Protein AF-A0A7W2U5Z9-F1 (afdb_monomer)

Solvent-accessible surface area (backbone atoms only — not comparable to full-atom values): 4301 Å² total; per-residue (Å²): 128,88,81,77,80,78,58,42,66,77,28,57,17,51,43,46,90,50,62,29,35,79,44,81,46,79,46,80,44,76,31,92,91,39,87,97,38,75,39,76,48,77,46,34,22,24,82,96,41,65,86,52,51,72,69,57,41,52,54,33,26,54,51,39,55,66,59,59,77,74,112

Sequence (71 aa):
MPTRTIDFHNADCSACHKKHVDTRTEIVASSPERPNAIRKKIIWRCEDHLDCDVDEMEKLALVKKRFQDIE

Mean predicted aligned error: 5.56 Å

Structure (mmCIF, N/CA/C/O backbone):
data_AF-A0A7W2U5Z9-F1
#
_entry.id   AF-A0A7W2U5Z9-F1
#
loop_
_atom_site.group_PDB
_atom_site.id
_atom_site.type_symbol
_atom_site.label_atom_id
_atom_site.label_alt_id
_atom_site.label_comp_id
_atom_site.label_asym_id
_atom_site.label_entity_id
_atom_site.label_seq_id
_atom_site.pdbx_PDB_ins_code
_atom_site.Cartn_x
_atom_site.Cartn_y
_atom_site.Cartn_z
_atom_site.occupancy
_atom_site.B_iso_or_equiv
_atom_site.auth_seq_id
_atom_site.auth_comp_id
_atom_site.auth_asym_id
_atom_site.auth_atom_id
_atom_site.pdbx_PDB_model_num
ATOM 1 N N . MET A 1 1 ? -7.580 25.734 1.568 1.00 48.47 1 MET A N 1
ATOM 2 C CA . MET A 1 1 ? -6.493 24.749 1.766 1.00 48.47 1 MET A CA 1
ATOM 3 C C . MET A 1 1 ? -5.773 24.594 0.440 1.00 48.47 1 MET A C 1
ATOM 5 O O . MET A 1 1 ? -6.478 24.405 -0.542 1.00 48.47 1 MET A O 1
ATOM 9 N N . PRO A 1 2 ? -4.440 24.725 0.359 1.00 46.66 2 PRO A N 1
ATOM 10 C CA . PRO A 1 2 ? -3.746 24.451 -0.891 1.00 46.66 2 PRO A CA 1
ATOM 11 C C . PRO A 1 2 ? -3.922 22.966 -1.222 1.00 46.66 2 PRO A C 1
ATOM 13 O O . PRO A 1 2 ? -3.529 22.098 -0.440 1.00 46.66 2 PRO A O 1
ATOM 16 N N . THR A 1 3 ? -4.554 22.674 -2.354 1.00 56.16 3 THR A N 1
ATOM 17 C CA . THR A 1 3 ? -4.613 21.335 -2.938 1.00 56.16 3 THR A CA 1
ATOM 18 C C . THR A 1 3 ? -3.195 20.991 -3.373 1.00 56.16 3 THR A C 1
ATOM 20 O O . THR A 1 3 ? -2.727 21.438 -4.415 1.00 56.16 3 THR A O 1
ATOM 23 N N . ARG A 1 4 ? -2.456 20.266 -2.529 1.00 67.00 4 ARG A N 1
ATOM 24 C CA . ARG A 1 4 ? -1.164 19.705 -2.925 1.00 67.00 4 ARG A CA 1
ATOM 25 C C . ARG A 1 4 ? -1.445 18.642 -3.980 1.00 67.00 4 ARG A C 1
ATOM 27 O O . ARG A 1 4 ? -1.986 17.589 -3.654 1.00 67.00 4 ARG A O 1
ATOM 34 N N . THR A 1 5 ? -1.130 18.938 -5.233 1.00 76.25 5 THR A N 1
ATOM 35 C CA . THR A 1 5 ? -1.145 17.951 -6.311 1.00 76.25 5 THR A CA 1
ATOM 36 C C . THR A 1 5 ? -0.080 16.908 -5.992 1.00 76.25 5 THR A C 1
ATO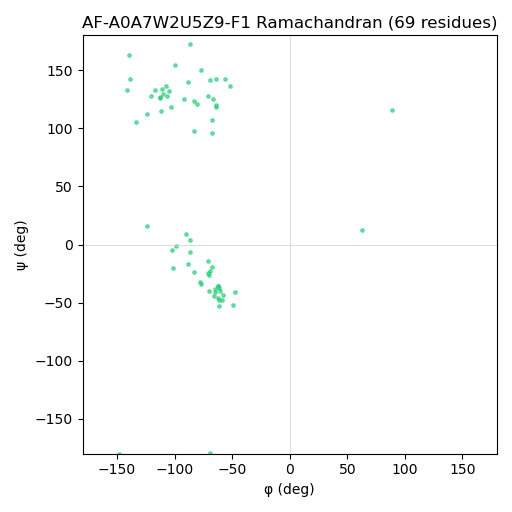M 38 O O . THR A 1 5 ? 1.086 17.251 -5.802 1.00 76.25 5 THR A O 1
ATOM 41 N N . ILE A 1 6 ? -0.486 15.648 -5.850 1.00 79.12 6 ILE A N 1
ATOM 42 C CA . ILE A 1 6 ? 0.450 14.538 -5.667 1.00 79.12 6 ILE A CA 1
ATOM 43 C C . ILE A 1 6 ? 0.923 14.126 -7.058 1.00 79.12 6 ILE A C 1
ATOM 45 O O . ILE A 1 6 ? 0.103 13.806 -7.916 1.00 79.12 6 ILE A O 1
ATOM 49 N N . ASP A 1 7 ? 2.235 14.144 -7.273 1.00 86.88 7 ASP A N 1
ATOM 50 C CA . ASP A 1 7 ? 2.847 13.592 -8.476 1.00 86.88 7 ASP A CA 1
ATOM 51 C C . ASP A 1 7 ? 3.033 12.083 -8.299 1.00 86.88 7 ASP A C 1
ATOM 53 O O . ASP A 1 7 ? 3.986 11.626 -7.668 1.00 86.88 7 ASP A O 1
ATOM 57 N N . PHE A 1 8 ? 2.097 11.306 -8.842 1.00 86.62 8 PHE A N 1
ATOM 58 C CA . PHE A 1 8 ? 2.144 9.849 -8.770 1.00 86.62 8 PHE A CA 1
ATOM 59 C C . PHE A 1 8 ? 3.292 9.239 -9.585 1.00 86.62 8 PHE A C 1
ATOM 61 O O . PHE A 1 8 ? 3.686 8.115 -9.295 1.00 86.62 8 PHE A O 1
ATOM 68 N N . HIS A 1 9 ? 3.880 9.950 -10.553 1.00 88.44 9 HIS A N 1
ATOM 69 C CA . HIS A 1 9 ? 5.004 9.427 -11.336 1.00 88.44 9 HIS A CA 1
ATOM 70 C C . HIS A 1 9 ? 6.331 9.493 -10.582 1.00 88.44 9 HIS A C 1
ATOM 72 O O . HIS A 1 9 ? 7.167 8.608 -10.745 1.00 88.44 9 HIS A O 1
ATOM 78 N N . ASN A 1 10 ? 6.506 10.502 -9.729 1.00 89.06 10 ASN A N 1
ATOM 79 C CA . ASN A 1 10 ? 7.693 10.643 -8.881 1.00 89.06 10 ASN A CA 1
ATOM 80 C C . ASN A 1 10 ? 7.485 10.154 -7.443 1.00 89.06 10 ASN A C 1
ATOM 82 O O . ASN A 1 10 ? 8.409 10.200 -6.633 1.00 89.06 10 ASN A O 1
ATOM 86 N N . ALA A 1 11 ? 6.279 9.696 -7.122 1.00 90.31 11 ALA A N 1
ATOM 87 C CA . ALA A 1 11 ? 5.964 9.059 -5.861 1.00 90.31 11 ALA A CA 1
ATOM 88 C C . ALA A 1 11 ? 6.626 7.677 -5.750 1.00 90.31 11 ALA A C 1
ATOM 90 O O . ALA A 1 11 ? 6.658 6.910 -6.714 1.00 90.31 11 ALA A O 1
ATOM 91 N N . ASP A 1 12 ? 7.096 7.352 -4.547 1.00 93.81 12 ASP A N 1
ATOM 92 C CA . ASP A 1 12 ? 7.665 6.048 -4.219 1.00 93.81 12 ASP A CA 1
ATOM 93 C C . ASP A 1 12 ? 6.583 5.073 -3.746 1.00 93.81 12 ASP A C 1
ATOM 95 O O . ASP A 1 12 ? 5.733 5.407 -2.913 1.00 93.81 12 ASP A O 1
ATOM 99 N N . CYS A 1 13 ? 6.686 3.817 -4.173 1.00 95.25 13 CYS A N 1
ATOM 100 C CA . CYS A 1 13 ? 5.920 2.732 -3.573 1.00 95.25 13 CYS A CA 1
ATOM 101 C C . CYS A 1 13 ? 6.172 2.645 -2.051 1.00 95.25 13 CYS A C 1
ATOM 103 O O . CYS A 1 13 ? 7.288 2.819 -1.558 1.00 95.25 13 CYS A O 1
ATOM 105 N N . SER A 1 14 ? 5.133 2.341 -1.270 1.00 95.25 14 SER A N 1
ATOM 106 C CA . SER A 1 14 ? 5.266 2.166 0.185 1.00 95.25 14 SER A CA 1
ATOM 107 C C . SER A 1 14 ? 6.061 0.910 0.568 1.00 95.25 14 SER A C 1
ATOM 109 O O . SER A 1 14 ? 6.607 0.862 1.666 1.00 95.25 14 SER A O 1
ATOM 111 N N . ALA A 1 15 ? 6.137 -0.082 -0.325 1.00 96.06 15 ALA A N 1
ATOM 112 C CA . ALA A 1 15 ? 6.784 -1.376 -0.095 1.00 96.06 15 ALA A CA 1
ATOM 113 C C . ALA A 1 15 ? 8.191 -1.506 -0.710 1.00 96.06 15 ALA A C 1
ATOM 115 O O . ALA A 1 15 ? 8.969 -2.342 -0.266 1.00 96.06 15 ALA A O 1
ATOM 116 N N . CYS A 1 16 ? 8.547 -0.687 -1.705 1.00 94.00 16 CYS A N 1
ATOM 117 C CA . CYS A 1 16 ? 9.857 -0.738 -2.370 1.00 94.00 16 CYS A CA 1
ATOM 118 C C . CYS A 1 16 ? 10.312 0.654 -2.846 1.00 94.00 16 CYS A C 1
ATOM 120 O O . CYS A 1 16 ? 9.602 1.635 -2.651 1.00 94.00 16 CYS A O 1
ATOM 122 N N . HIS A 1 17 ? 11.486 0.764 -3.471 1.00 91.44 17 HIS A N 1
ATOM 123 C CA . HIS A 1 17 ? 12.046 2.038 -3.963 1.00 91.44 17 HIS A CA 1
ATOM 124 C C . HIS A 1 17 ? 11.658 2.381 -5.411 1.00 91.44 17 HIS A C 1
ATOM 126 O O . HIS A 1 17 ? 12.200 3.319 -5.993 1.00 91.44 17 HIS A O 1
ATOM 132 N N . LYS A 1 18 ? 10.737 1.623 -6.020 1.00 92.56 18 LYS A N 1
ATOM 133 C CA . LYS A 1 18 ? 10.255 1.920 -7.369 1.00 92.56 18 LYS A CA 1
ATOM 134 C C . LYS A 1 18 ? 9.475 3.232 -7.351 1.00 92.56 18 LYS A C 1
ATOM 136 O O . LYS A 1 18 ? 8.535 3.396 -6.566 1.00 92.56 18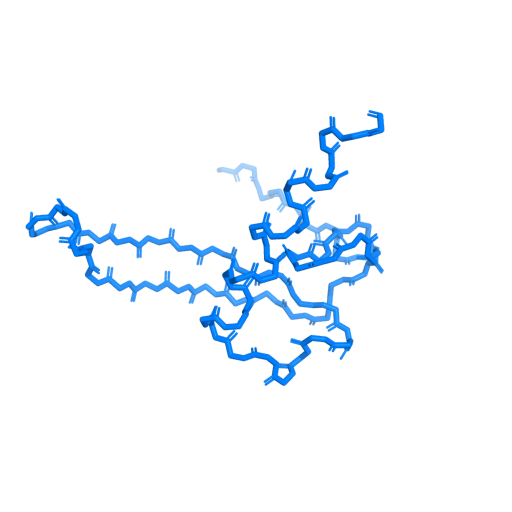 LYS A O 1
ATOM 141 N N . LYS A 1 19 ? 9.903 4.145 -8.219 1.00 89.19 19 LYS A N 1
ATOM 142 C CA . LYS A 1 19 ? 9.171 5.364 -8.561 1.00 89.19 19 LYS A CA 1
ATOM 143 C C . LYS A 1 19 ? 8.040 4.998 -9.509 1.00 89.19 19 LYS A C 1
ATOM 145 O O . LYS A 1 19 ? 8.208 4.070 -10.296 1.00 89.19 19 LYS A O 1
ATOM 150 N N . HIS A 1 20 ? 6.960 5.766 -9.452 1.00 91.38 20 HIS A N 1
ATOM 151 C CA . HIS A 1 20 ? 5.662 5.503 -10.072 1.00 91.38 20 HIS A CA 1
ATOM 152 C C . HIS A 1 20 ? 4.734 4.688 -9.167 1.00 91.38 20 HIS A C 1
ATOM 154 O O . HIS A 1 20 ? 4.998 3.538 -8.815 1.00 91.38 20 HIS A O 1
ATOM 160 N N . VAL A 1 21 ? 3.633 5.327 -8.782 1.00 92.44 21 VAL A N 1
ATOM 161 C CA . VAL A 1 21 ? 2.548 4.752 -7.996 1.00 92.44 21 VAL A CA 1
ATOM 162 C C . VAL A 1 21 ? 1.324 4.644 -8.886 1.00 92.44 21 VAL A C 1
ATOM 164 O O . VAL A 1 21 ? 0.734 5.651 -9.270 1.00 92.44 21 VAL A O 1
ATO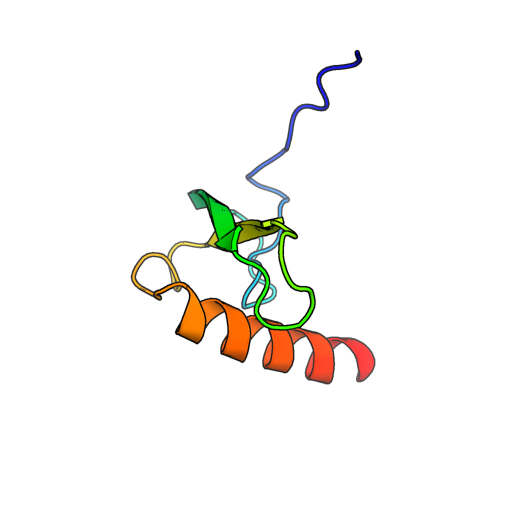M 167 N N . ASP A 1 22 ? 0.911 3.413 -9.139 1.00 92.81 22 ASP A N 1
ATOM 168 C CA . ASP A 1 22 ? -0.284 3.083 -9.904 1.00 92.81 22 ASP A CA 1
ATOM 169 C C . ASP A 1 22 ? -1.555 3.268 -9.072 1.00 92.81 22 ASP A C 1
ATOM 171 O O . ASP A 1 22 ? -2.607 3.644 -9.583 1.00 92.81 22 ASP A O 1
ATOM 175 N N . THR A 1 23 ? -1.493 2.995 -7.763 1.00 92.19 23 THR A N 1
ATOM 176 C CA . THR A 1 23 ? -2.675 3.045 -6.891 1.00 92.19 23 THR A CA 1
ATOM 177 C C . THR A 1 23 ? -2.368 3.616 -5.509 1.00 92.19 23 THR A C 1
ATOM 179 O O . THR A 1 23 ? -1.446 3.184 -4.813 1.00 92.19 23 THR A O 1
ATOM 182 N N . ARG A 1 24 ? -3.223 4.547 -5.062 1.00 92.88 24 ARG A N 1
ATOM 183 C CA . ARG A 1 24 ? -3.286 5.055 -3.683 1.00 92.88 24 ARG A CA 1
ATOM 184 C C . ARG A 1 24 ? -4.471 4.424 -2.957 1.00 92.88 24 ARG A C 1
ATOM 186 O O . ARG A 1 24 ? -5.617 4.683 -3.305 1.00 92.88 24 ARG A O 1
ATOM 193 N N . THR A 1 25 ? -4.196 3.682 -1.892 1.00 92.31 25 THR A N 1
ATOM 194 C CA . THR A 1 25 ? -5.217 3.117 -1.000 1.00 92.31 25 THR A CA 1
ATOM 195 C C . THR A 1 25 ? -5.230 3.863 0.328 1.00 92.31 25 THR A C 1
ATOM 197 O O . THR A 1 25 ? -4.176 4.138 0.898 1.00 92.31 25 THR A O 1
ATOM 200 N N . GLU A 1 26 ? -6.418 4.183 0.834 1.00 94.44 26 GLU A N 1
ATOM 201 C CA . GLU A 1 26 ? -6.615 4.748 2.169 1.00 94.44 26 GLU A CA 1
ATOM 202 C C . GLU A 1 26 ? -7.348 3.737 3.050 1.00 94.44 26 GLU A C 1
ATOM 204 O O . GLU A 1 26 ? -8.397 3.219 2.680 1.00 94.44 26 GLU A O 1
ATOM 209 N N . ILE A 1 27 ? -6.772 3.447 4.211 1.00 92.12 27 ILE A N 1
ATOM 210 C CA . ILE A 1 27 ? -7.268 2.458 5.163 1.00 92.12 27 ILE A CA 1
ATOM 211 C C . ILE A 1 27 ? -7.719 3.203 6.404 1.00 92.12 27 ILE A C 1
ATOM 213 O O . ILE A 1 27 ? -6.940 3.949 7.003 1.00 92.12 27 ILE A O 1
ATOM 217 N N . VAL A 1 28 ? -8.963 2.965 6.801 1.00 93.69 28 VAL A N 1
ATOM 218 C CA . VAL A 1 28 ? -9.563 3.505 8.017 1.00 93.69 28 VAL A CA 1
ATOM 219 C C . VAL A 1 28 ? -10.057 2.325 8.841 1.00 93.69 28 VAL A C 1
ATOM 221 O O . VAL A 1 28 ? -10.972 1.622 8.425 1.00 93.69 28 VAL A O 1
ATOM 224 N N . ALA A 1 29 ? -9.431 2.089 9.991 1.00 91.75 29 ALA A N 1
ATOM 225 C CA . ALA A 1 29 ? -9.732 0.955 10.862 1.00 91.75 29 ALA A CA 1
ATOM 226 C C . ALA A 1 29 ? -9.711 1.375 12.336 1.00 91.75 29 ALA A C 1
ATOM 228 O O . ALA A 1 29 ? -9.160 2.420 12.686 1.00 91.75 29 ALA A O 1
ATOM 229 N N . SER A 1 30 ? -10.288 0.566 13.222 1.00 92.88 30 SER A N 1
ATOM 230 C CA . SER A 1 30 ? -10.116 0.737 14.668 1.00 92.88 30 SER A CA 1
ATOM 231 C C . SER A 1 30 ? -8.653 0.537 15.069 1.00 92.88 30 SER A C 1
ATOM 233 O O . SER A 1 30 ? -7.974 -0.336 14.530 1.00 92.88 30 SER A O 1
ATOM 235 N N . SER A 1 31 ? -8.162 1.325 16.025 1.00 89.56 31 SER A N 1
ATOM 236 C CA . SER A 1 31 ? -6.813 1.150 16.561 1.00 89.56 31 SER A CA 1
ATOM 237 C C . SER A 1 31 ? -6.788 0.022 17.600 1.00 89.56 31 SER A C 1
ATOM 239 O O . SER A 1 31 ? -7.475 0.139 18.616 1.00 89.56 31 SER A O 1
ATOM 241 N N . PRO A 1 32 ? -5.985 -1.039 17.405 1.00 85.81 32 PRO A N 1
ATOM 242 C CA . PRO A 1 32 ? -5.831 -2.089 18.412 1.00 85.81 32 PRO A CA 1
ATOM 243 C C . PRO A 1 32 ? -5.062 -1.601 19.652 1.00 85.81 32 PRO A C 1
ATOM 245 O O . PRO A 1 32 ? -5.269 -2.108 20.747 1.00 85.81 32 PRO A O 1
ATOM 248 N N . GLU A 1 33 ? -4.201 -0.590 19.500 1.00 88.94 33 GLU A N 1
ATOM 249 C CA . GLU A 1 33 ? -3.361 -0.051 20.581 1.00 88.94 33 GLU A CA 1
ATOM 250 C C . GLU A 1 33 ? -4.091 0.970 21.462 1.00 88.94 33 GLU A C 1
ATOM 252 O O . GLU A 1 33 ? -3.682 1.236 22.592 1.00 88.94 33 GLU A O 1
ATOM 257 N N . ARG A 1 34 ? -5.142 1.606 20.931 1.00 90.19 34 ARG A N 1
ATOM 258 C CA . ARG A 1 34 ? -5.857 2.696 21.601 1.00 90.19 34 ARG A CA 1
ATOM 259 C C . ARG A 1 34 ? -7.365 2.463 21.509 1.00 90.19 34 ARG A C 1
ATOM 261 O O . ARG A 1 34 ? -7.939 2.711 20.445 1.00 90.19 34 ARG A O 1
ATOM 268 N N . PRO A 1 35 ? -8.015 2.042 22.610 1.00 90.00 35 PRO A N 1
ATOM 269 C CA . PRO A 1 35 ? -9.466 1.902 22.658 1.00 90.00 35 PRO A CA 1
ATOM 270 C C . PRO A 1 35 ? -10.163 3.190 22.200 1.00 90.00 35 PRO A C 1
ATOM 272 O O . PRO A 1 35 ? -9.755 4.287 22.580 1.00 90.00 35 PRO A O 1
ATOM 275 N N . ASN A 1 36 ? -11.207 3.058 21.378 1.00 91.06 36 ASN A N 1
ATOM 276 C CA . ASN A 1 36 ? -11.981 4.163 20.787 1.00 91.06 36 ASN A CA 1
ATOM 277 C C . ASN A 1 36 ? -11.205 5.101 19.841 1.00 91.06 36 ASN A C 1
ATOM 279 O O . ASN A 1 36 ? -11.719 6.159 19.476 1.00 91.06 36 ASN A O 1
ATOM 283 N N . ALA A 1 37 ? -9.995 4.735 19.409 1.00 94.19 37 ALA A N 1
ATOM 284 C CA . ALA A 1 37 ? -9.267 5.484 18.390 1.00 94.19 37 ALA A CA 1
ATOM 285 C C . ALA A 1 37 ? -9.401 4.841 17.002 1.00 94.19 37 ALA A C 1
ATOM 287 O O . ALA A 1 37 ? -9.578 3.632 16.858 1.00 94.19 37 ALA A O 1
ATOM 288 N N . ILE A 1 38 ? -9.251 5.667 15.967 1.00 93.81 38 ILE A N 1
ATOM 289 C CA . ILE A 1 38 ? -9.196 5.243 14.565 1.00 93.81 38 ILE A CA 1
ATOM 290 C C . ILE A 1 38 ? -7.745 5.332 14.088 1.00 93.81 38 ILE A C 1
ATOM 292 O O . ILE A 1 38 ? -7.085 6.355 14.276 1.00 93.81 38 ILE A O 1
ATOM 296 N N . ARG A 1 39 ? -7.260 4.27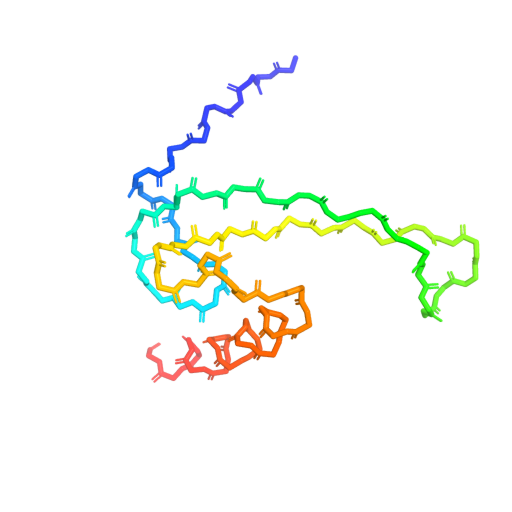9 13.429 1.00 91.50 39 ARG A N 1
ATOM 297 C CA . ARG A 1 39 ? -6.018 4.288 12.656 1.00 91.50 39 ARG A CA 1
ATOM 298 C C . ARG A 1 39 ? -6.348 4.635 11.208 1.00 91.50 39 ARG A C 1
ATOM 300 O O . ARG A 1 39 ? -7.167 3.968 10.578 1.00 91.50 39 ARG A O 1
ATOM 307 N N . LYS A 1 40 ? -5.685 5.665 10.680 1.00 93.19 40 LYS A N 1
ATOM 308 C CA . LYS A 1 40 ? -5.694 5.991 9.251 1.00 93.19 40 LYS A CA 1
ATOM 309 C C . LYS A 1 40 ? -4.320 5.717 8.662 1.00 93.19 40 LYS A C 1
ATOM 311 O O . LYS A 1 40 ? -3.319 6.118 9.252 1.00 93.19 40 LYS A O 1
ATOM 316 N N . LYS A 1 41 ? -4.268 5.052 7.512 1.00 91.88 41 LYS A N 1
ATOM 317 C CA . LYS A 1 41 ? -3.024 4.789 6.782 1.00 91.88 41 LYS A CA 1
ATOM 318 C C . LYS A 1 41 ? -3.247 4.989 5.293 1.00 91.88 41 LYS A C 1
ATOM 320 O O . LYS A 1 41 ? -4.298 4.639 4.771 1.00 91.88 41 LYS A O 1
ATOM 325 N N . ILE A 1 42 ? -2.248 5.542 4.619 1.00 93.62 42 ILE A N 1
ATOM 326 C CA . ILE A 1 42 ? -2.216 5.635 3.163 1.00 93.62 42 ILE A CA 1
ATOM 327 C C . ILE A 1 42 ? -1.132 4.673 2.679 1.00 93.62 42 ILE A C 1
ATOM 329 O O . ILE A 1 42 ? -0.020 4.700 3.203 1.00 93.62 42 ILE A O 1
ATOM 333 N N . ILE A 1 43 ? -1.466 3.823 1.711 1.00 95.12 43 ILE A N 1
ATOM 334 C CA . ILE A 1 43 ? -0.545 2.875 1.078 1.00 95.12 43 ILE A CA 1
ATOM 335 C C . ILE A 1 43 ? -0.486 3.179 -0.414 1.00 95.12 43 ILE A C 1
ATOM 337 O O . ILE A 1 43 ? -1.518 3.290 -1.077 1.00 95.12 43 ILE A O 1
ATOM 341 N N . TRP A 1 44 ? 0.727 3.337 -0.928 1.00 95.62 44 TRP A N 1
ATOM 342 C CA . TRP A 1 44 ? 1.01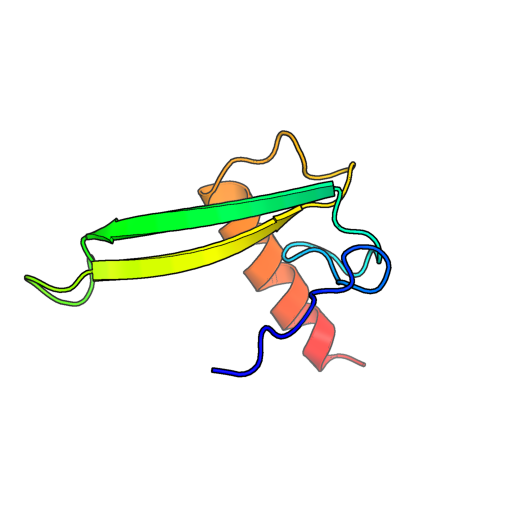8 3.571 -2.339 1.00 95.62 44 TRP A CA 1
ATOM 343 C C . TRP A 1 44 ? 1.609 2.296 -2.940 1.00 95.62 44 TRP A C 1
ATOM 345 O O . TRP A 1 44 ? 2.562 1.749 -2.379 1.00 95.62 44 TRP A O 1
ATOM 355 N N . ARG A 1 45 ? 1.043 1.818 -4.050 1.00 95.81 45 ARG A N 1
ATOM 356 C CA . ARG A 1 45 ? 1.466 0.596 -4.750 1.00 95.81 45 ARG A CA 1
ATOM 357 C C . ARG A 1 45 ? 1.958 0.937 -6.152 1.00 95.81 45 ARG A C 1
ATOM 359 O O . ARG A 1 45 ? 1.283 1.681 -6.859 1.00 95.81 45 ARG A O 1
ATOM 366 N N . CYS A 1 46 ? 3.110 0.388 -6.517 1.00 96.12 46 CYS A N 1
ATOM 367 C CA . CYS A 1 46 ? 3.546 0.268 -7.908 1.00 96.12 46 CYS A CA 1
ATOM 368 C C . CYS A 1 46 ? 2.990 -1.026 -8.520 1.00 96.12 46 CYS A C 1
ATOM 370 O O . CYS A 1 46 ? 2.471 -1.870 -7.785 1.00 96.12 46 CYS A O 1
ATOM 372 N N . GLU A 1 47 ? 3.175 -1.204 -9.826 1.00 95.94 47 GLU A N 1
ATOM 373 C CA . GLU A 1 47 ? 2.719 -2.367 -10.596 1.00 95.94 47 GLU A CA 1
ATOM 374 C C . GLU A 1 47 ? 3.054 -3.722 -9.948 1.00 95.94 47 GLU A C 1
ATOM 376 O O . GLU A 1 47 ? 2.194 -4.592 -9.871 1.00 95.94 47 GLU A O 1
ATOM 381 N N . ASP A 1 48 ? 4.252 -3.869 -9.371 1.00 95.81 48 ASP A N 1
ATOM 382 C CA . ASP A 1 48 ? 4.708 -5.131 -8.762 1.00 95.81 48 ASP A CA 1
ATOM 383 C C . ASP A 1 48 ? 3.989 -5.485 -7.448 1.00 95.81 48 ASP A C 1
ATOM 385 O O . ASP A 1 48 ? 4.113 -6.599 -6.949 1.00 95.81 48 ASP A O 1
ATOM 389 N N . HIS A 1 49 ? 3.276 -4.527 -6.853 1.00 96.62 49 HIS A N 1
ATOM 390 C CA . HIS A 1 49 ? 2.626 -4.674 -5.549 1.00 96.62 49 HIS A CA 1
ATOM 391 C C . HIS A 1 49 ? 1.121 -4.393 -5.608 1.00 96.62 49 HIS A C 1
ATOM 393 O O . HIS A 1 49 ? 0.503 -4.155 -4.567 1.00 96.62 49 HIS A O 1
ATOM 399 N N . LEU A 1 50 ? 0.523 -4.372 -6.804 1.00 94.62 50 LEU A N 1
ATOM 400 C CA . LEU A 1 50 ? -0.913 -4.131 -6.979 1.00 94.62 50 LEU A CA 1
ATOM 401 C C . LEU A 1 50 ? -1.767 -5.189 -6.274 1.00 94.62 50 LEU A C 1
ATOM 403 O O . LEU A 1 50 ? -2.752 -4.832 -5.627 1.00 94.62 50 LEU A O 1
ATOM 407 N N . ASP A 1 51 ? -1.334 -6.447 -6.342 1.00 95.31 51 ASP A N 1
ATOM 408 C CA . ASP A 1 51 ? -2.049 -7.594 -5.777 1.00 95.31 51 ASP A CA 1
ATOM 409 C C . ASP A 1 51 ? -1.717 -7.852 -4.300 1.00 95.31 51 ASP A C 1
ATOM 411 O O . ASP A 1 51 ? -2.361 -8.683 -3.663 1.00 95.31 51 ASP A O 1
ATOM 415 N N . CYS A 1 52 ? -0.747 -7.125 -3.730 1.00 95.56 52 CYS A N 1
ATOM 416 C CA . CYS A 1 52 ? -0.401 -7.263 -2.320 1.00 95.56 52 CYS A CA 1
ATOM 417 C C . CYS A 1 52 ? -1.496 -6.681 -1.426 1.00 95.56 52 CYS A C 1
ATOM 419 O O . CYS A 1 52 ? -1.879 -5.502 -1.544 1.00 95.56 52 CYS A O 1
ATOM 421 N N . ASP A 1 53 ? -1.948 -7.479 -0.463 1.00 94.62 53 ASP A N 1
ATOM 422 C CA . ASP A 1 53 ? -2.935 -7.030 0.509 1.00 94.62 53 ASP A CA 1
ATOM 423 C C . ASP A 1 53 ? -2.352 -5.988 1.485 1.00 94.62 53 ASP A C 1
ATOM 425 O O . ASP A 1 53 ? -1.213 -5.522 1.371 1.00 94.62 53 ASP A O 1
ATOM 429 N N . VAL A 1 54 ? -3.173 -5.522 2.425 1.00 91.12 54 VAL A N 1
ATOM 430 C CA . VAL A 1 54 ? -2.732 -4.514 3.395 1.00 91.12 54 VAL A CA 1
ATOM 431 C C . VAL A 1 54 ? -1.589 -5.037 4.260 1.00 91.12 54 VAL A C 1
ATOM 433 O O . VAL A 1 54 ? -0.607 -4.316 4.437 1.00 91.12 54 VAL A O 1
ATOM 436 N N . ASP A 1 55 ? -1.708 -6.255 4.779 1.00 92.81 55 ASP A N 1
ATOM 437 C CA . ASP A 1 55 ? -0.786 -6.834 5.753 1.00 92.81 55 ASP A CA 1
ATOM 438 C C . ASP A 1 55 ? 0.569 -7.153 5.111 1.00 92.81 55 ASP A C 1
ATOM 440 O O . ASP A 1 55 ? 1.623 -6.883 5.696 1.00 92.81 55 ASP A O 1
ATOM 444 N N . GLU A 1 56 ? 0.561 -7.666 3.882 1.00 96.25 56 GLU A N 1
ATOM 445 C CA . GLU A 1 56 ? 1.749 -7.853 3.050 1.00 96.25 56 GLU A CA 1
ATOM 446 C C . GLU A 1 56 ? 2.464 -6.525 2.798 1.00 96.25 56 GLU A C 1
ATOM 448 O O . GLU A 1 56 ? 3.671 -6.415 3.036 1.00 96.25 56 GLU A O 1
ATOM 453 N N . MET A 1 57 ? 1.719 -5.483 2.419 1.00 96.25 57 MET A N 1
ATOM 454 C CA . MET A 1 57 ? 2.281 -4.145 2.234 1.00 96.25 57 MET A CA 1
ATOM 455 C C . MET A 1 57 ? 2.868 -3.575 3.531 1.00 96.25 57 MET A C 1
ATOM 457 O O . MET A 1 57 ? 3.882 -2.877 3.483 1.00 96.25 57 MET A O 1
ATOM 461 N N . GLU A 1 58 ? 2.278 -3.853 4.701 1.00 93.31 58 GLU A N 1
ATOM 462 C CA . GLU A 1 58 ? 2.849 -3.418 5.984 1.00 93.31 58 GLU A CA 1
ATOM 463 C C . GLU A 1 58 ? 4.183 -4.109 6.267 1.00 93.31 58 GLU A C 1
ATOM 465 O O . GLU A 1 58 ? 5.141 -3.438 6.655 1.00 93.31 58 GLU A O 1
ATOM 470 N N . LYS A 1 59 ? 4.266 -5.424 6.033 1.00 94.75 59 LYS A N 1
ATOM 471 C CA . LYS A 1 59 ? 5.505 -6.194 6.209 1.00 94.75 59 LYS A CA 1
ATOM 472 C C . LYS A 1 59 ? 6.603 -5.684 5.280 1.00 94.75 59 LYS A C 1
ATOM 474 O O . LYS A 1 59 ? 7.714 -5.425 5.740 1.00 94.75 59 LYS A O 1
ATOM 479 N N . LEU A 1 60 ? 6.293 -5.482 4.000 1.00 95.69 60 LEU A N 1
ATOM 480 C CA . LEU A 1 60 ? 7.258 -4.978 3.022 1.00 95.69 60 LEU A CA 1
ATOM 481 C C . LEU A 1 60 ? 7.704 -3.547 3.337 1.00 95.69 60 LEU A C 1
ATOM 483 O O . LEU A 1 60 ? 8.889 -3.242 3.239 1.00 95.69 60 LEU A O 1
ATO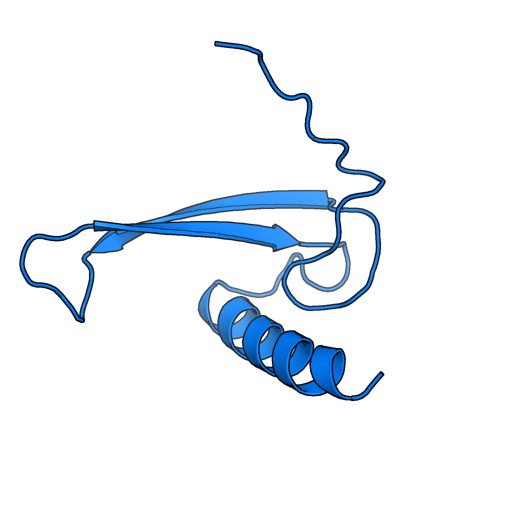M 487 N N . ALA A 1 61 ? 6.801 -2.682 3.807 1.00 93.69 61 ALA A N 1
ATOM 488 C CA . ALA A 1 61 ? 7.164 -1.332 4.236 1.00 93.69 61 ALA A CA 1
ATOM 489 C C . ALA A 1 61 ? 8.152 -1.334 5.418 1.00 93.69 61 ALA A C 1
ATOM 491 O O . ALA A 1 61 ? 9.063 -0.504 5.466 1.00 93.69 61 ALA A O 1
ATOM 492 N N . LEU A 1 62 ? 8.008 -2.274 6.363 1.00 93.31 62 LEU A N 1
ATOM 493 C CA . LEU A 1 62 ? 8.973 -2.451 7.456 1.00 93.31 62 LEU A CA 1
ATOM 494 C C . LEU A 1 62 ? 10.341 -2.903 6.935 1.00 93.31 62 LEU A C 1
ATOM 496 O O . LEU A 1 62 ? 11.364 -2.401 7.402 1.00 93.31 62 LEU A O 1
ATOM 500 N N . VAL A 1 63 ? 10.358 -3.817 5.960 1.00 92.81 63 VAL A N 1
ATOM 501 C CA . VAL A 1 63 ? 11.589 -4.254 5.288 1.00 92.81 63 VAL A CA 1
ATOM 502 C C . VAL A 1 63 ? 12.250 -3.069 4.587 1.00 92.81 63 VAL A C 1
ATOM 504 O O . VAL A 1 63 ? 13.399 -2.769 4.899 1.00 92.81 63 VAL A O 1
ATOM 507 N N . LYS A 1 64 ? 11.519 -2.336 3.736 1.00 91.81 64 LYS A N 1
ATOM 508 C CA . LYS A 1 64 ? 12.011 -1.130 3.050 1.00 91.81 64 LYS A CA 1
ATOM 509 C C . LYS A 1 64 ? 12.669 -0.169 4.035 1.00 91.81 64 LYS A C 1
ATOM 511 O O . LYS A 1 64 ? 13.822 0.195 3.846 1.00 91.81 64 LYS A O 1
ATOM 516 N N . LYS A 1 65 ? 11.973 0.178 5.123 1.00 88.94 65 LYS A N 1
ATOM 517 C CA . LYS A 1 65 ? 12.492 1.097 6.143 1.00 88.94 65 LYS A CA 1
ATOM 518 C C . LYS A 1 65 ? 13.805 0.603 6.757 1.00 88.94 65 LYS A C 1
ATOM 520 O O . LYS A 1 65 ? 14.732 1.383 6.904 1.00 88.94 65 LYS A O 1
ATOM 525 N N . ARG A 1 66 ? 13.898 -0.691 7.080 1.00 85.75 66 ARG A N 1
ATOM 526 C CA . ARG A 1 66 ? 15.109 -1.280 7.672 1.00 85.75 66 ARG A CA 1
ATOM 527 C C . ARG A 1 66 ? 16.327 -1.185 6.751 1.00 85.75 66 ARG A C 1
ATOM 529 O O . ARG A 1 66 ? 17.433 -1.034 7.251 1.00 85.75 66 ARG A O 1
ATOM 536 N N . PHE A 1 67 ? 16.129 -1.315 5.442 1.00 78.50 67 PHE A N 1
ATOM 537 C CA . PHE A 1 67 ? 17.210 -1.232 4.456 1.00 78.50 67 PHE A CA 1
ATOM 538 C C . PHE A 1 67 ? 17.480 0.19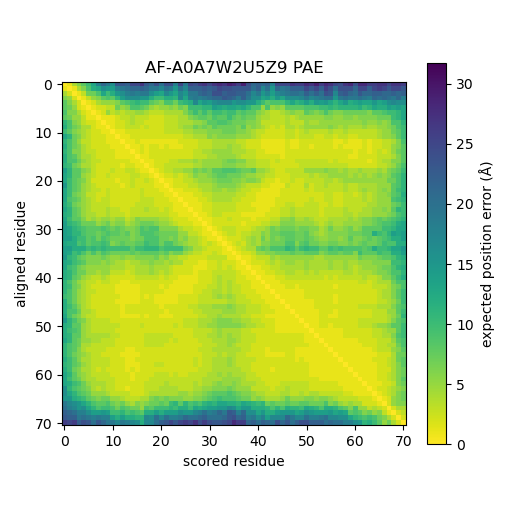6 3.973 1.00 78.50 67 PHE A C 1
ATOM 540 O O . PHE A 1 67 ? 18.560 0.461 3.465 1.00 78.50 67 PHE A O 1
ATOM 547 N N . GLN A 1 68 ? 16.545 1.119 4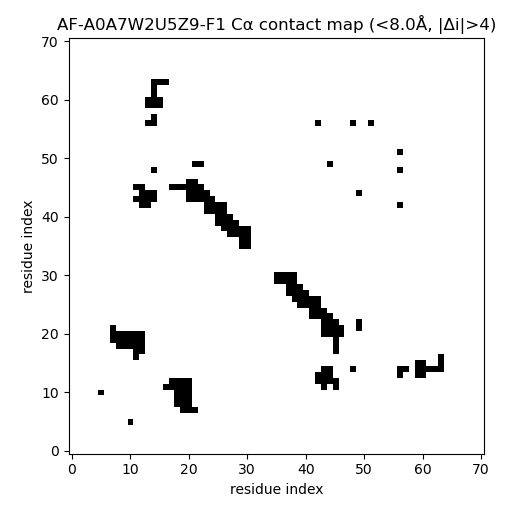.191 1.00 72.19 68 GLN A N 1
ATOM 548 C CA . GLN A 1 68 ? 16.708 2.535 3.871 1.00 72.19 68 GLN A CA 1
ATOM 549 C C . GLN A 1 68 ? 17.705 3.247 4.802 1.00 72.19 68 GLN A C 1
ATOM 551 O O . GLN A 1 68 ? 18.297 4.237 4.399 1.00 72.19 68 GLN A O 1
ATOM 556 N N . ASP A 1 69 ? 17.919 2.726 6.016 1.00 60.56 69 ASP A N 1
ATOM 557 C CA . ASP A 1 69 ? 18.879 3.261 6.995 1.00 60.56 69 ASP A CA 1
ATOM 558 C C . ASP A 1 69 ? 20.315 2.703 6.810 1.00 60.56 69 ASP A C 1
ATOM 560 O O . ASP A 1 69 ? 21.191 2.966 7.635 1.00 60.56 69 ASP A O 1
ATOM 564 N N . ILE A 1 70 ? 20.554 1.881 5.777 1.00 59.66 70 ILE A N 1
ATOM 565 C CA . ILE A 1 70 ? 21.848 1.221 5.501 1.00 59.66 70 ILE A CA 1
ATOM 566 C C . ILE A 1 70 ? 22.625 1.927 4.364 1.00 59.66 70 ILE A C 1
ATOM 568 O O . ILE A 1 70 ? 23.778 1.580 4.108 1.00 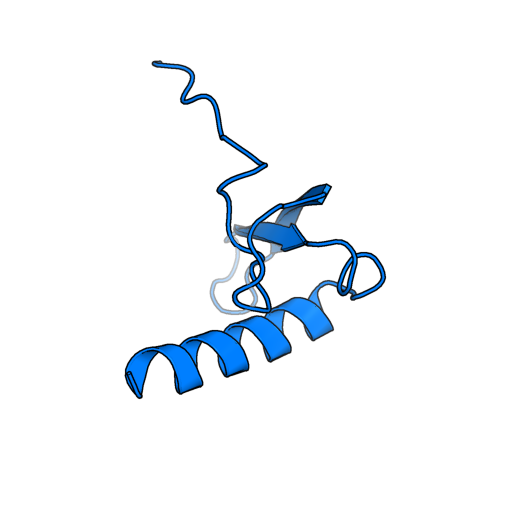59.66 70 ILE A O 1
ATOM 572 N N . GLU A 1 71 ? 22.037 2.943 3.723 1.00 46.47 71 GLU A N 1
ATOM 573 C CA . GLU A 1 71 ? 22.670 3.768 2.676 1.00 46.47 71 GLU A CA 1
ATOM 574 C C . GLU A 1 71 ? 23.065 5.167 3.166 1.00 46.47 71 GLU A C 1
ATOM 576 O O . GLU A 1 71 ? 22.260 5.812 3.879 1.00 46.47 71 GLU A O 1
#

pLDDT: mean 88.03, std 12.05, range [46.47, 96.62]

Secondary structure (DSSP, 8-state):
-------TTTPBPSSSS-B--SEEEEEEEE-SSSTT-EEEEEEEE-GGGTT--HHHHHHHHHHHHHHHTT-

Foldseek 3Di:
DPPPDDDQQQDAFLQARDGHFPDKDWDWADDPVDPPDIDIDIGTDDPVCPPPDPVSSVVSNVVRVVVVVVD

Nearest PDB structures (foldseek):
  4k1p-assembly4_D  TM=3.598E-01  e=2.832E+00  Bacillus cereus
  6d24-assembly1_D  TM=3.551E-01  e=4.229E+00  Trypanosoma cruzi
  8s89-assembly1_A  TM=3.301E-01  e=5.907E+00  synthetic construct
  8so5-assembly1_I  TM=3.703E-01  e=7.717E+00  Acidovorax sp. MR-S7

Radius of gyration: 13.75 Å; Cα contacts (8 Å, |Δi|>4): 99; chains: 1; bounding box: 35×33×34 Å